Protein AF-A0A1I4LZ63-F1 (afdb_monomer_lite)

Radius of gyration: 40.24 Å; chains: 1; bounding box: 116×64×56 Å

Structure (mmCIF, N/CA/C/O backbone):
data_AF-A0A1I4LZ63-F1
#
_entry.id   AF-A0A1I4LZ63-F1
#
loop_
_atom_site.group_PDB
_atom_site.id
_atom_site.type_symbol
_atom_site.label_atom_id
_atom_site.label_alt_id
_atom_site.label_comp_id
_atom_site.label_asym_id
_atom_site.label_entity_id
_atom_site.label_seq_id
_atom_site.pdbx_PDB_in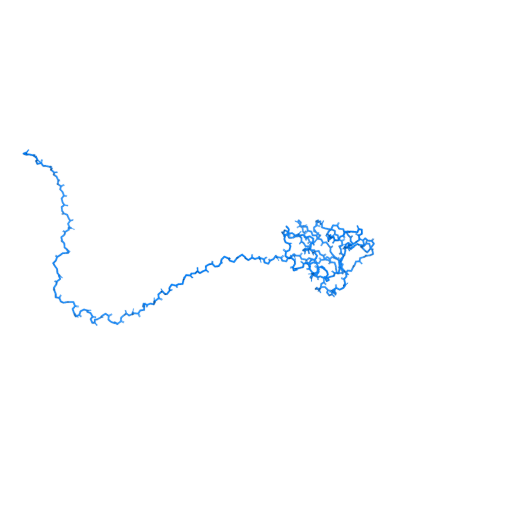s_code
_atom_site.Cartn_x
_atom_site.Cartn_y
_atom_site.Cartn_z
_atom_site.occupancy
_atom_site.B_iso_or_equiv
_atom_site.auth_seq_id
_atom_site.auth_comp_id
_atom_site.auth_asym_id
_atom_site.auth_atom_id
_atom_site.pdbx_PDB_model_num
ATOM 1 N N . MET A 1 1 ? 99.905 -18.327 -42.381 1.00 36.84 1 MET A N 1
ATOM 2 C CA . MET A 1 1 ? 101.219 -17.966 -41.812 1.00 36.84 1 MET A CA 1
ATOM 3 C C . MET A 1 1 ? 100.986 -16.794 -40.880 1.00 36.84 1 MET A C 1
ATOM 5 O O . MET A 1 1 ? 100.473 -15.796 -41.363 1.00 36.84 1 MET A O 1
ATOM 9 N N . PHE A 1 2 ? 101.326 -16.964 -39.594 1.00 33.78 2 PHE A N 1
ATOM 10 C CA . PHE A 1 2 ? 101.125 -16.010 -38.490 1.00 33.78 2 PHE A CA 1
ATOM 11 C C . PHE A 1 2 ? 99.639 -15.715 -38.159 1.00 33.78 2 PHE A C 1
ATOM 13 O O . PHE A 1 2 ? 98.795 -15.738 -39.038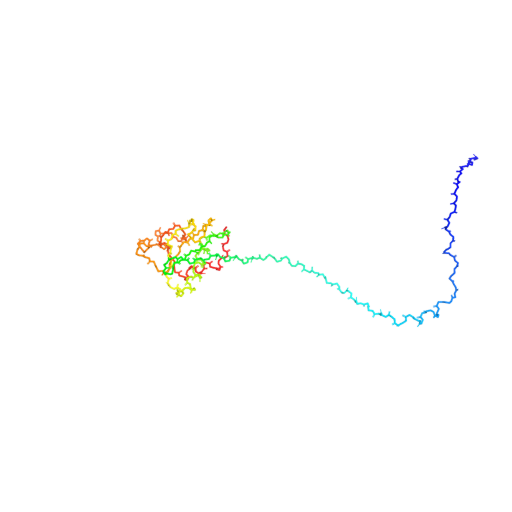 1.00 33.78 2 PHE A O 1
ATOM 20 N N . TRP A 1 3 ? 99.212 -15.516 -36.912 1.00 29.67 3 TRP A N 1
ATOM 21 C CA . TRP A 1 3 ? 99.846 -14.727 -35.861 1.00 29.67 3 TRP A CA 1
ATOM 22 C C . TRP A 1 3 ? 99.337 -15.183 -34.475 1.00 29.67 3 TRP A C 1
ATOM 24 O O . TRP A 1 3 ? 98.179 -15.565 -34.317 1.00 29.67 3 TRP A O 1
ATOM 34 N N . LEU A 1 4 ? 100.241 -15.176 -33.497 1.00 42.19 4 LEU A N 1
ATOM 35 C CA . LEU A 1 4 ? 100.017 -15.469 -32.081 1.00 42.19 4 LEU A CA 1
ATOM 36 C C . LEU A 1 4 ? 99.255 -14.341 -31.374 1.00 42.19 4 LEU A C 1
ATOM 38 O O . LEU A 1 4 ? 99.437 -13.177 -31.710 1.00 42.19 4 LEU A O 1
ATOM 42 N N . GLY A 1 5 ? 98.585 -14.695 -30.275 1.00 38.06 5 GLY A N 1
ATOM 43 C CA . GLY A 1 5 ? 98.452 -13.823 -29.106 1.00 38.06 5 GLY A CA 1
ATOM 44 C C . GLY A 1 5 ? 97.013 -13.507 -28.687 1.00 38.06 5 GLY A C 1
ATOM 45 O O . GLY A 1 5 ? 96.119 -13.485 -29.517 1.00 38.06 5 GLY A O 1
ATOM 46 N N . VAL A 1 6 ? 96.689 -13.240 -27.423 1.00 40.94 6 VAL A N 1
ATOM 47 C CA . VAL A 1 6 ? 97.421 -13.249 -26.145 1.00 40.94 6 VAL A CA 1
ATOM 48 C C . VAL A 1 6 ? 96.341 -13.318 -25.037 1.00 40.94 6 VAL A C 1
ATOM 50 O O . VAL A 1 6 ? 95.184 -12.994 -25.291 1.00 40.94 6 VAL A O 1
ATOM 53 N N . PHE A 1 7 ? 96.774 -13.630 -23.811 1.00 36.41 7 PHE A N 1
ATOM 54 C CA . PHE A 1 7 ? 96.137 -13.371 -22.506 1.00 36.41 7 PHE A CA 1
ATOM 55 C C . PHE A 1 7 ? 95.056 -14.379 -22.090 1.00 36.41 7 PHE A C 1
ATOM 57 O O . PHE A 1 7 ? 94.090 -14.607 -22.794 1.00 36.41 7 PHE A O 1
ATOM 64 N N . GLY A 1 8 ? 95.142 -15.053 -20.945 1.00 31.16 8 GLY A N 1
ATOM 65 C CA . GLY A 1 8 ? 95.836 -14.711 -19.708 1.00 31.16 8 GLY A CA 1
ATOM 66 C C . GLY A 1 8 ? 94.791 -14.651 -18.596 1.00 31.16 8 GLY A C 1
ATOM 67 O O . GLY A 1 8 ? 93.864 -13.861 -18.699 1.00 31.16 8 GLY A O 1
ATOM 68 N N . TRP A 1 9 ? 95.009 -15.455 -17.551 1.00 33.66 9 TRP A N 1
ATOM 69 C CA . TRP A 1 9 ? 94.278 -15.550 -16.275 1.00 33.66 9 TRP A CA 1
ATOM 70 C C . TRP A 1 9 ? 93.266 -16.698 -16.087 1.00 33.66 9 TRP A C 1
ATOM 72 O O . TRP A 1 9 ? 92.073 -16.611 -16.349 1.00 33.66 9 TRP A O 1
ATOM 82 N N . THR A 1 10 ? 93.841 -17.753 -15.493 1.00 37.34 10 THR A N 1
ATOM 83 C CA . THR A 1 10 ? 93.341 -18.565 -14.368 1.00 37.34 10 THR A CA 1
ATOM 84 C C . THR A 1 10 ? 92.117 -19.449 -14.580 1.00 37.34 10 THR A C 1
ATOM 86 O O . THR A 1 10 ? 90.986 -19.126 -14.230 1.00 37.34 10 THR A O 1
ATOM 89 N N . ALA A 1 11 ? 92.451 -20.662 -15.019 1.00 35.25 11 ALA A N 1
ATOM 90 C CA . ALA A 1 11 ? 91.770 -21.910 -14.731 1.00 35.25 11 ALA A CA 1
ATOM 91 C C . ALA A 1 11 ? 91.400 -22.040 -13.244 1.00 35.25 11 ALA A C 1
ATOM 93 O O . ALA A 1 11 ? 92.260 -22.197 -12.377 1.00 35.25 11 ALA A O 1
ATOM 94 N N . ALA A 1 12 ? 90.101 -22.058 -12.974 1.00 37.38 12 ALA A N 1
ATOM 95 C CA . ALA A 1 12 ? 89.548 -22.617 -11.759 1.00 37.38 12 ALA A CA 1
ATOM 96 C C . ALA A 1 12 ? 88.381 -23.536 -12.134 1.00 37.38 12 ALA A C 1
ATOM 98 O O . ALA A 1 12 ? 87.294 -23.092 -12.489 1.00 37.38 12 ALA A O 1
ATOM 99 N N . ARG A 1 13 ? 88.635 -24.836 -11.956 1.00 42.47 13 ARG A N 1
ATOM 100 C CA . ARG A 1 13 ? 87.651 -25.788 -11.428 1.00 42.47 13 ARG A CA 1
ATOM 101 C C . ARG A 1 13 ? 86.549 -26.270 -12.384 1.00 42.47 13 ARG A C 1
ATOM 103 O O . ARG A 1 13 ? 85.371 -26.225 -12.057 1.00 42.47 13 ARG A O 1
ATOM 110 N N . LEU A 1 14 ? 86.958 -26.883 -13.493 1.00 39.00 14 LEU A N 1
ATOM 111 C CA . LEU A 1 14 ? 86.155 -27.886 -14.211 1.00 39.00 14 LEU A CA 1
ATOM 112 C C . LEU A 1 14 ? 86.946 -29.195 -14.332 1.00 39.00 14 LEU A C 1
ATOM 114 O O . LEU A 1 14 ? 87.328 -29.624 -15.412 1.00 39.00 14 LEU A O 1
ATOM 118 N N . GLY A 1 15 ? 87.238 -29.808 -13.188 1.00 43.44 15 GLY A N 1
ATOM 119 C CA . GLY A 1 15 ? 87.913 -31.098 -13.116 1.00 43.44 15 GLY A CA 1
ATOM 120 C C . GLY A 1 15 ? 87.562 -31.785 -11.811 1.00 43.44 15 GLY A C 1
ATOM 121 O O . GLY A 1 15 ? 88.300 -31.624 -10.848 1.00 43.44 15 GLY A O 1
ATOM 122 N N . ALA A 1 16 ? 86.398 -32.444 -11.769 1.00 44.88 16 ALA A N 1
ATOM 123 C CA . ALA A 1 16 ? 86.045 -33.466 -10.774 1.00 44.88 16 ALA A CA 1
ATOM 124 C C . ALA A 1 16 ? 84.621 -34.024 -10.998 1.00 44.88 16 ALA A C 1
ATOM 126 O O . ALA A 1 16 ? 83.832 -33.964 -10.072 1.00 44.88 16 ALA A O 1
ATOM 127 N N . TYR A 1 17 ? 84.249 -34.534 -12.183 1.00 42.91 17 TYR A N 1
ATOM 128 C CA . TYR A 1 17 ? 83.005 -35.335 -12.325 1.00 42.91 17 TYR A CA 1
ATOM 129 C C . TYR A 1 17 ? 83.069 -36.373 -13.463 1.00 42.91 17 TYR A C 1
ATOM 131 O O . TYR A 1 17 ? 82.085 -36.639 -14.145 1.00 42.91 17 TYR A O 1
ATOM 139 N N . ALA A 1 18 ? 84.229 -36.984 -13.679 1.00 38.09 18 ALA A N 1
ATOM 140 C CA . ALA A 1 18 ? 84.350 -38.227 -14.436 1.00 38.09 18 ALA A CA 1
ATOM 141 C C . ALA A 1 18 ? 85.436 -39.056 -13.746 1.00 38.09 18 ALA A C 1
ATOM 143 O O . ALA A 1 18 ? 86.411 -38.458 -13.304 1.00 38.09 18 ALA A O 1
ATOM 144 N N . GLU A 1 19 ? 85.251 -40.378 -13.658 1.00 41.31 19 GLU A N 1
ATOM 145 C CA . GLU A 1 19 ? 86.059 -41.367 -12.905 1.00 41.31 19 GLU A CA 1
ATOM 146 C C . GLU A 1 19 ? 85.557 -41.675 -11.474 1.00 41.31 19 GLU A C 1
ATOM 148 O O . GLU A 1 19 ? 86.198 -41.295 -10.503 1.00 41.31 19 GLU A O 1
ATOM 153 N N . ALA A 1 20 ? 84.419 -42.378 -11.328 1.00 40.06 20 ALA A N 1
ATOM 154 C CA . ALA A 1 20 ? 84.159 -43.309 -10.202 1.00 40.06 20 ALA A CA 1
ATOM 155 C C . ALA A 1 20 ? 82.809 -44.058 -10.348 1.00 40.06 20 ALA A C 1
ATOM 157 O O . ALA A 1 20 ? 82.003 -44.109 -9.425 1.00 40.06 20 ALA A O 1
ATOM 158 N N . PHE A 1 21 ? 82.525 -44.646 -11.515 1.00 50.91 21 PHE A N 1
ATOM 159 C CA . PHE A 1 21 ? 81.444 -45.633 -11.664 1.00 50.91 21 PHE A CA 1
ATOM 160 C C . PHE A 1 21 ? 82.058 -47.033 -11.698 1.00 50.91 21 PHE A C 1
ATOM 162 O O . PHE A 1 21 ? 82.321 -47.564 -12.775 1.00 50.91 21 PHE A O 1
ATOM 169 N N . LYS A 1 22 ? 82.335 -47.613 -10.523 1.00 46.38 22 LYS A N 1
ATOM 170 C CA . LYS A 1 22 ? 82.602 -49.052 -10.348 1.00 46.38 22 LYS A CA 1
ATOM 171 C C . LYS A 1 22 ? 82.644 -49.415 -8.860 1.00 46.38 22 LYS A C 1
ATOM 173 O O . LYS A 1 22 ? 83.511 -48.931 -8.146 1.00 46.38 22 LYS A O 1
ATOM 178 N N . GLY A 1 23 ? 81.752 -50.322 -8.462 1.00 50.94 23 GLY A N 1
ATOM 179 C CA . GLY A 1 23 ? 81.782 -51.026 -7.175 1.00 50.94 23 GLY A CA 1
ATOM 180 C C . GLY A 1 23 ? 80.984 -50.344 -6.063 1.00 50.94 23 GLY A C 1
ATOM 181 O O . GLY A 1 23 ? 81.030 -49.134 -5.924 1.00 50.94 23 GLY A O 1
ATOM 182 N N . ASP A 1 24 ? 80.264 -51.138 -5.274 1.00 56.91 24 ASP A N 1
ATOM 183 C CA . ASP A 1 24 ? 79.735 -50.793 -3.941 1.00 56.91 24 ASP A CA 1
ATOM 184 C C . ASP A 1 24 ? 78.432 -49.976 -3.818 1.00 56.91 24 ASP A C 1
ATOM 186 O O . ASP A 1 24 ? 78.210 -49.284 -2.828 1.00 56.91 24 ASP A O 1
ATOM 190 N N . TRP A 1 25 ? 77.486 -50.128 -4.755 1.00 51.16 25 TRP A N 1
ATOM 191 C CA . TRP A 1 25 ? 76.106 -49.614 -4.582 1.00 51.16 25 TRP A CA 1
ATOM 192 C C . TRP A 1 25 ? 75.090 -50.641 -4.050 1.00 51.16 25 TRP A C 1
ATOM 194 O O . TRP A 1 25 ? 73.991 -50.265 -3.645 1.00 51.16 25 TRP A O 1
ATOM 204 N N . PHE A 1 26 ? 75.433 -51.933 -4.025 1.00 45.28 26 PHE A N 1
ATOM 205 C CA . PHE A 1 26 ? 74.480 -53.002 -3.689 1.00 45.28 26 PHE A CA 1
ATOM 206 C C . PHE A 1 26 ? 74.171 -53.096 -2.177 1.00 45.28 26 PHE A C 1
ATOM 208 O O . PHE A 1 26 ? 73.065 -53.466 -1.800 1.00 45.28 26 PHE A O 1
ATOM 215 N N . GLU A 1 27 ? 75.087 -52.660 -1.305 1.00 48.88 27 GLU A N 1
ATOM 216 C CA . GLU A 1 27 ? 74.930 -52.708 0.165 1.00 48.88 27 GLU A CA 1
ATOM 217 C C . GLU A 1 27 ? 74.272 -51.448 0.772 1.00 48.88 27 GLU A C 1
ATOM 219 O O . GLU A 1 27 ? 73.810 -51.459 1.914 1.00 48.88 27 GLU A O 1
ATOM 224 N N . MET A 1 28 ? 74.167 -50.344 0.019 1.00 47.78 28 MET A N 1
ATOM 225 C CA . MET A 1 28 ? 73.512 -49.115 0.505 1.00 47.78 28 MET A CA 1
ATOM 226 C C . MET A 1 28 ? 71.990 -49.114 0.308 1.00 47.78 28 MET A C 1
ATOM 228 O O . MET A 1 28 ? 71.281 -48.369 0.987 1.00 47.78 28 MET A O 1
ATOM 232 N N . ALA A 1 29 ? 71.467 -49.977 -0.568 1.00 49.91 29 ALA A N 1
ATOM 233 C CA . ALA A 1 29 ? 70.039 -50.040 -0.876 1.00 49.91 29 ALA A CA 1
ATOM 234 C C . ALA A 1 29 ? 69.195 -50.739 0.211 1.00 49.91 29 ALA A C 1
ATOM 236 O O . ALA A 1 29 ? 67.979 -50.560 0.244 1.00 49.91 29 ALA A O 1
ATOM 237 N N . LEU A 1 30 ? 69.809 -51.481 1.142 1.00 48.19 30 LEU A N 1
ATOM 238 C CA . LEU A 1 30 ? 69.070 -52.236 2.165 1.00 48.19 30 LEU A CA 1
ATOM 239 C C . LEU A 1 30 ? 68.750 -51.421 3.436 1.00 48.19 30 LEU A C 1
ATOM 241 O O . LEU A 1 30 ? 67.897 -51.818 4.225 1.00 48.19 30 LEU A O 1
ATOM 245 N N . LYS A 1 31 ? 69.375 -50.251 3.642 1.00 43.25 31 LYS A N 1
ATOM 246 C CA . LYS A 1 31 ? 69.185 -49.436 4.863 1.00 43.25 31 LYS A CA 1
ATOM 247 C C . LYS A 1 31 ? 68.163 -48.297 4.744 1.00 43.25 31 LYS A C 1
ATOM 249 O O . LYS A 1 31 ? 67.903 -47.630 5.739 1.00 43.25 31 LYS A O 1
ATOM 254 N N . GLN A 1 32 ? 67.553 -48.082 3.577 1.00 46.47 32 GLN A N 1
ATOM 255 C CA . GLN A 1 32 ? 66.617 -46.962 3.355 1.00 46.47 32 GLN A CA 1
ATOM 256 C C . GLN A 1 32 ? 65.124 -47.363 3.368 1.00 46.47 32 GLN A C 1
ATOM 258 O O . GLN A 1 32 ? 64.267 -46.530 3.098 1.00 46.47 32 GLN A O 1
ATOM 263 N N . ILE A 1 33 ? 64.774 -48.606 3.736 1.00 45.00 33 ILE A N 1
ATOM 264 C CA . ILE A 1 33 ? 63.373 -49.091 3.734 1.00 45.00 33 ILE A CA 1
ATOM 265 C C . ILE A 1 33 ? 62.546 -48.644 4.972 1.00 45.00 33 ILE A C 1
ATOM 267 O O . ILE A 1 33 ? 61.339 -48.853 5.001 1.00 45.00 33 ILE A O 1
ATOM 271 N N . ILE A 1 34 ? 63.108 -47.960 5.981 1.00 49.88 34 ILE A N 1
ATOM 272 C CA . ILE A 1 34 ? 62.362 -47.667 7.235 1.00 49.88 34 ILE A CA 1
ATOM 273 C C . ILE A 1 34 ? 61.673 -46.283 7.294 1.00 49.88 34 ILE A C 1
ATOM 275 O O . ILE A 1 34 ? 60.853 -46.061 8.179 1.00 49.88 34 ILE A O 1
ATOM 279 N N . ALA A 1 35 ? 61.862 -45.361 6.347 1.00 42.78 35 ALA A N 1
ATOM 280 C CA . ALA A 1 35 ? 61.262 -44.022 6.462 1.00 42.78 35 ALA A CA 1
ATOM 281 C C . ALA A 1 35 ? 60.339 -43.648 5.289 1.00 42.78 35 ALA A C 1
ATOM 283 O O . ALA A 1 35 ? 60.746 -42.995 4.337 1.00 42.78 35 ALA A O 1
ATOM 284 N N . GLY A 1 36 ? 59.059 -44.007 5.427 1.00 42.09 36 GLY A N 1
ATOM 285 C CA . GLY A 1 36 ? 57.948 -43.138 5.018 1.00 42.09 36 GLY A CA 1
ATOM 286 C C . GLY A 1 36 ? 57.618 -43.051 3.528 1.00 42.09 36 GLY A C 1
ATOM 287 O O . GLY A 1 36 ? 57.723 -41.987 2.927 1.00 42.09 36 GLY A O 1
ATOM 288 N N . ALA A 1 37 ? 57.089 -44.131 2.955 1.00 46.97 37 ALA A N 1
ATOM 289 C CA . ALA A 1 37 ? 56.311 -44.050 1.724 1.00 46.97 37 ALA A CA 1
ATOM 290 C C . ALA A 1 37 ? 54.885 -43.536 2.023 1.00 46.97 37 ALA A C 1
ATOM 292 O O . ALA A 1 37 ? 54.027 -44.296 2.463 1.00 46.97 37 ALA A O 1
ATOM 293 N N . VAL A 1 38 ? 54.620 -42.255 1.746 1.00 48.69 38 VAL A N 1
ATOM 294 C CA . VAL A 1 38 ? 53.264 -41.743 1.469 1.00 48.69 38 VAL A CA 1
ATOM 295 C C . VAL A 1 38 ? 53.333 -40.933 0.174 1.00 48.69 38 VAL A C 1
ATOM 297 O O . VAL A 1 38 ? 53.511 -39.721 0.181 1.00 48.69 38 VAL A O 1
ATOM 300 N N . PHE A 1 39 ? 53.232 -41.625 -0.961 1.00 42.25 39 PHE A N 1
ATOM 301 C CA . PHE A 1 39 ? 52.984 -41.017 -2.268 1.00 42.25 39 PHE A CA 1
ATOM 302 C C . PHE A 1 39 ? 51.490 -41.180 -2.570 1.00 42.25 39 PHE A C 1
ATOM 304 O O . PHE A 1 39 ? 51.057 -42.220 -3.064 1.00 42.25 39 PHE A O 1
ATOM 311 N N . SER A 1 40 ? 50.679 -40.181 -2.220 1.00 47.81 40 SER A N 1
ATOM 312 C CA . SER A 1 40 ? 49.256 -40.177 -2.578 1.00 47.81 40 SER A CA 1
ATOM 313 C C . SER A 1 40 ? 49.070 -39.658 -4.003 1.00 47.81 40 SER A C 1
ATOM 315 O O . SER A 1 40 ? 49.507 -38.563 -4.351 1.00 47.81 40 SER A O 1
ATOM 317 N N . VAL A 1 41 ? 48.403 -40.473 -4.816 1.00 50.69 41 VAL A N 1
ATOM 318 C CA . VAL A 1 41 ? 47.967 -40.223 -6.194 1.00 50.69 41 VAL A CA 1
ATOM 319 C C . VAL A 1 41 ? 47.159 -38.921 -6.283 1.00 50.69 41 VAL A C 1
ATOM 321 O O . VAL A 1 41 ? 46.049 -38.842 -5.760 1.00 50.69 41 VAL A O 1
ATOM 324 N N . ALA A 1 42 ? 47.674 -37.903 -6.978 1.00 49.00 42 ALA A N 1
ATOM 325 C CA . ALA A 1 42 ? 46.893 -36.721 -7.339 1.00 49.00 42 ALA A CA 1
ATOM 326 C C . ALA A 1 42 ? 46.059 -37.029 -8.594 1.00 49.00 42 ALA A C 1
ATOM 328 O O . ALA A 1 42 ? 46.486 -36.799 -9.725 1.00 49.00 42 ALA A O 1
ATOM 329 N N . ALA A 1 43 ? 44.875 -37.609 -8.390 1.00 52.94 43 ALA A N 1
ATOM 330 C CA . ALA A 1 43 ? 43.868 -37.754 -9.432 1.00 52.94 43 ALA A CA 1
ATOM 331 C C . ALA A 1 43 ? 43.361 -36.364 -9.856 1.00 52.94 43 ALA A C 1
ATOM 333 O O . ALA A 1 43 ? 42.972 -35.548 -9.019 1.00 52.94 43 ALA A O 1
ATOM 334 N N . GLY A 1 44 ? 43.386 -36.095 -11.162 1.00 50.25 44 GLY A N 1
ATOM 335 C CA . GLY A 1 44 ? 42.920 -34.844 -11.747 1.00 50.25 44 GLY A CA 1
ATOM 336 C C . GLY A 1 44 ? 41.444 -34.585 -11.449 1.00 50.25 44 GLY A C 1
ATOM 337 O O . GLY A 1 44 ? 40.570 -35.300 -11.930 1.00 50.25 44 GLY A O 1
ATOM 338 N N . ALA A 1 45 ? 41.172 -33.520 -10.700 1.00 53.38 45 ALA A N 1
ATOM 339 C CA . ALA A 1 45 ? 39.857 -32.908 -10.613 1.00 53.38 45 ALA A CA 1
ATOM 340 C C . ALA A 1 45 ? 39.881 -31.627 -11.455 1.00 53.38 45 ALA A C 1
ATOM 342 O O . ALA A 1 45 ? 40.353 -30.579 -11.016 1.00 53.38 45 ALA A O 1
ATOM 343 N N . VAL A 1 46 ? 39.387 -31.715 -12.691 1.00 54.31 46 VAL A N 1
ATOM 344 C CA . VAL A 1 46 ? 39.002 -30.526 -13.454 1.00 54.31 46 VAL A CA 1
ATOM 345 C C . VAL A 1 46 ? 37.827 -29.909 -12.701 1.00 54.31 46 VAL A C 1
ATOM 347 O O . VAL A 1 46 ? 36.724 -30.450 -12.704 1.00 54.31 46 VAL A O 1
ATOM 350 N N . VAL A 1 47 ? 38.067 -28.802 -12.004 1.00 57.09 47 VAL A N 1
ATOM 351 C CA . VAL A 1 47 ? 36.998 -27.986 -11.428 1.00 57.09 47 VAL A CA 1
ATOM 352 C C . VAL A 1 47 ? 36.173 -27.406 -12.574 1.00 57.09 47 VAL A C 1
ATOM 354 O O . VAL A 1 47 ? 36.557 -26.420 -13.201 1.00 57.09 47 VAL A O 1
ATOM 357 N N . ALA A 1 48 ? 35.033 -28.030 -12.868 1.00 54.78 48 ALA A N 1
ATOM 358 C CA . ALA A 1 48 ? 33.982 -27.410 -13.657 1.00 54.78 48 ALA A CA 1
ATOM 359 C C . ALA A 1 48 ? 33.464 -26.197 -12.868 1.00 54.78 48 ALA A C 1
ATOM 361 O O . ALA A 1 48 ? 32.612 -26.324 -11.991 1.00 54.78 48 ALA A O 1
ATOM 362 N N . GLN A 1 49 ? 34.019 -25.015 -13.136 1.00 59.03 49 GLN A N 1
ATOM 363 C CA . GLN A 1 49 ? 33.447 -23.763 -12.657 1.00 59.03 49 GLN A CA 1
ATOM 364 C C . GLN A 1 49 ? 32.140 -23.546 -13.421 1.00 59.03 49 GLN A C 1
ATOM 366 O O . GLN A 1 49 ? 32.132 -23.086 -14.561 1.00 59.03 49 GLN A O 1
ATOM 371 N N . GLY A 1 50 ? 31.024 -23.945 -12.816 1.00 58.38 50 GLY A N 1
ATOM 372 C CA . GLY A 1 50 ? 29.709 -23.596 -13.325 1.00 58.38 50 GLY A CA 1
ATOM 373 C C . GLY A 1 50 ? 29.520 -22.085 -13.229 1.00 58.38 50 GLY A C 1
ATOM 374 O O . GLY A 1 50 ? 29.417 -21.545 -12.129 1.00 58.38 50 GLY A O 1
ATOM 375 N N . PHE A 1 51 ? 29.437 -21.398 -14.369 1.00 61.41 51 PHE A N 1
ATOM 376 C CA . PHE A 1 51 ? 28.872 -20.052 -14.431 1.00 61.41 51 PHE A CA 1
ATOM 377 C C . PHE A 1 51 ? 27.363 -20.160 -14.203 1.00 61.41 51 PHE A C 1
ATOM 379 O O . PHE A 1 51 ? 26.570 -20.240 -15.138 1.00 61.41 51 PHE A O 1
ATOM 386 N N . GLY A 1 52 ? 26.958 -20.216 -12.938 1.00 56.09 52 GLY A N 1
ATOM 387 C CA . GLY A 1 52 ? 25.562 -20.040 -12.576 1.00 56.09 52 GLY A CA 1
ATOM 388 C C . GLY A 1 52 ? 25.175 -18.582 -12.794 1.00 56.09 52 GLY A C 1
ATOM 389 O O . GLY A 1 52 ? 25.541 -17.724 -11.995 1.00 56.09 52 GLY A O 1
ATOM 390 N N . ILE A 1 53 ? 24.407 -18.291 -13.844 1.00 55.56 53 ILE A N 1
ATOM 391 C CA . ILE A 1 53 ? 23.578 -17.080 -13.890 1.00 55.56 53 ILE A CA 1
ATOM 392 C C . ILE A 1 53 ? 22.478 -17.240 -12.838 1.00 55.56 53 ILE A C 1
ATOM 394 O O . ILE A 1 53 ? 21.384 -17.729 -13.104 1.00 55.56 53 ILE A O 1
ATOM 398 N N . GLY A 1 54 ? 22.809 -16.900 -11.595 1.00 51.50 54 GLY A N 1
ATOM 399 C CA . GLY A 1 54 ? 21.834 -16.823 -10.523 1.00 51.50 54 GLY A CA 1
ATOM 400 C C . GLY A 1 54 ? 20.915 -15.637 -10.778 1.00 51.50 54 GLY A C 1
ATOM 401 O O . GLY A 1 54 ? 21.350 -14.489 -10.698 1.00 51.50 54 GLY A O 1
ATOM 402 N N . PHE A 1 55 ? 19.635 -15.895 -11.044 1.00 57.06 55 PHE A N 1
ATOM 403 C CA . PHE A 1 55 ? 18.599 -14.888 -10.840 1.00 57.06 55 PHE A CA 1
ATOM 404 C C . PHE A 1 55 ? 18.545 -14.619 -9.334 1.00 57.06 55 PHE A C 1
ATOM 406 O O . PHE A 1 55 ? 17.915 -15.360 -8.580 1.00 57.06 55 PHE A O 1
ATOM 413 N N . GLY A 1 56 ? 19.319 -13.634 -8.875 1.00 57.91 56 GLY A N 1
ATOM 414 C CA . GLY A 1 56 ? 19.414 -13.300 -7.461 1.00 57.91 56 GLY A CA 1
ATOM 415 C C . GLY A 1 56 ? 18.025 -13.040 -6.889 1.00 57.91 56 GLY A C 1
ATOM 416 O O . GLY A 1 56 ? 17.232 -12.309 -7.484 1.00 57.91 56 GLY A O 1
ATOM 417 N N . ALA A 1 57 ? 17.721 -13.645 -5.738 1.00 60.22 57 ALA A N 1
ATOM 418 C CA . ALA A 1 57 ? 16.492 -13.354 -5.018 1.00 60.22 57 ALA A CA 1
ATOM 419 C C . ALA A 1 57 ? 16.414 -11.841 -4.780 1.00 60.22 57 ALA A C 1
ATOM 421 O O . ALA A 1 57 ? 17.288 -11.252 -4.139 1.00 60.22 57 ALA A O 1
ATOM 422 N N . VAL A 1 58 ? 15.382 -11.204 -5.330 1.00 67.62 58 VAL A N 1
ATOM 423 C CA . VAL A 1 58 ? 15.180 -9.768 -5.158 1.00 67.62 58 VAL A CA 1
ATOM 424 C C . VAL A 1 58 ? 14.975 -9.509 -3.665 1.00 67.62 58 VAL A C 1
ATOM 426 O O . VAL A 1 58 ? 14.086 -10.096 -3.046 1.00 67.62 58 VAL A O 1
ATOM 429 N N . ALA A 1 59 ? 15.810 -8.649 -3.075 1.00 77.44 59 ALA A N 1
ATOM 430 C CA . ALA A 1 59 ? 15.752 -8.355 -1.645 1.00 77.44 59 ALA A CA 1
ATOM 431 C C . ALA A 1 59 ? 14.336 -7.916 -1.226 1.00 77.44 59 ALA A C 1
ATOM 433 O O . ALA A 1 59 ? 13.642 -7.219 -1.969 1.00 77.44 59 ALA A O 1
ATOM 434 N N . ARG A 1 60 ? 13.888 -8.300 -0.031 1.00 87.88 60 ARG A N 1
ATOM 435 C CA . ARG A 1 60 ? 12.600 -7.836 0.507 1.00 87.88 60 ARG A CA 1
ATOM 436 C C . ARG A 1 60 ? 12.637 -6.323 0.732 1.00 87.88 60 ARG A C 1
ATOM 438 O O . ARG A 1 60 ? 13.671 -5.787 1.130 1.00 87.88 60 ARG A O 1
ATOM 445 N N . LEU A 1 61 ? 11.520 -5.634 0.491 1.00 93.06 61 LEU A N 1
ATOM 446 C CA . LEU A 1 61 ? 11.407 -4.229 0.889 1.00 93.06 61 LEU A CA 1
ATOM 447 C C . LEU A 1 61 ? 11.202 -4.135 2.398 1.00 93.06 61 LEU A C 1
ATOM 449 O O . LEU A 1 61 ? 10.536 -4.972 3.009 1.00 93.06 61 LEU A O 1
ATOM 453 N N . GLN A 1 62 ? 11.759 -3.087 2.992 1.00 95.94 62 GLN A N 1
ATOM 454 C CA . GLN A 1 62 ? 11.518 -2.773 4.390 1.00 95.94 62 GLN A CA 1
ATOM 455 C C . GLN A 1 62 ? 10.072 -2.291 4.563 1.00 95.94 62 GLN A C 1
ATOM 457 O O . GLN A 1 62 ? 9.597 -1.456 3.793 1.00 95.94 62 GLN A O 1
ATOM 462 N N . VAL A 1 63 ? 9.385 -2.798 5.589 1.00 97.69 63 VAL A N 1
ATOM 463 C CA . VAL A 1 63 ? 8.032 -2.366 5.954 1.00 97.69 63 VAL A CA 1
ATOM 464 C C . VAL A 1 63 ? 8.034 -1.906 7.402 1.00 97.69 63 VAL A C 1
ATOM 466 O O . VAL A 1 63 ? 8.426 -2.663 8.289 1.00 97.69 63 VAL A O 1
ATOM 469 N N . ASN A 1 64 ? 7.586 -0.679 7.633 1.00 98.12 64 ASN A N 1
ATOM 470 C CA . ASN A 1 64 ? 7.569 -0.047 8.942 1.00 98.12 64 ASN A CA 1
ATOM 471 C C . ASN A 1 64 ? 6.115 0.179 9.389 1.00 98.12 64 ASN A C 1
ATOM 473 O O . ASN A 1 64 ? 5.304 0.655 8.591 1.00 98.12 64 ASN A O 1
ATOM 477 N N . PRO A 1 65 ? 5.750 -0.128 10.643 1.00 97.75 65 PRO A N 1
ATOM 478 C CA . PRO A 1 65 ? 4.431 0.213 11.160 1.00 97.75 65 PRO A CA 1
ATOM 479 C C . PRO A 1 65 ? 4.256 1.736 11.238 1.00 97.75 65 PRO A C 1
ATOM 481 O O . PRO A 1 65 ? 5.210 2.477 11.482 1.00 97.75 65 PRO A O 1
ATOM 484 N N . LEU A 1 66 ? 3.023 2.201 11.054 1.00 97.75 66 LEU A N 1
ATOM 485 C CA . LEU A 1 66 ? 2.644 3.604 11.215 1.00 97.75 66 LEU A CA 1
ATOM 486 C C . LEU A 1 66 ? 1.635 3.757 12.361 1.00 97.75 66 LEU A C 1
ATOM 488 O O . LEU A 1 66 ? 0.979 2.784 12.734 1.00 97.75 66 LEU A O 1
ATOM 492 N N . PRO A 1 67 ? 1.447 4.978 12.896 1.00 95.88 67 PRO A N 1
ATOM 493 C CA . PRO A 1 67 ? 0.355 5.250 13.822 1.00 95.88 67 PRO A CA 1
ATOM 494 C C . PRO A 1 67 ? -1.016 4.881 13.230 1.00 95.88 67 PRO A C 1
ATOM 496 O O . PRO A 1 67 ? -1.305 5.166 12.064 1.00 95.88 67 PRO A O 1
ATOM 499 N N . GLY A 1 68 ? -1.877 4.291 14.061 1.00 92.62 68 GLY A N 1
ATOM 500 C CA . GLY A 1 68 ? -3.211 3.813 13.683 1.00 92.62 68 GLY A CA 1
ATOM 501 C C . GLY A 1 68 ? -3.259 2.310 13.383 1.00 92.62 68 GLY A C 1
ATOM 502 O O . GLY A 1 68 ? -2.302 1.709 12.899 1.00 92.62 68 GLY A O 1
ATOM 503 N N . LYS A 1 69 ? -4.391 1.672 13.702 1.00 93.12 69 LYS A N 1
ATOM 504 C CA . LYS A 1 69 ? -4.540 0.213 13.612 1.00 93.12 69 LYS A CA 1
ATOM 505 C C . LYS A 1 69 ? -4.435 -0.255 12.159 1.00 93.12 69 LYS A C 1
ATOM 507 O O . LYS A 1 69 ? -5.273 0.091 11.335 1.00 93.12 69 LYS A O 1
ATOM 512 N N . GLY A 1 70 ? -3.462 -1.112 11.860 1.00 96.06 70 GLY A N 1
ATOM 513 C CA . GLY A 1 70 ? -3.295 -1.698 10.526 1.00 96.06 70 GLY A CA 1
ATOM 514 C C . GLY A 1 70 ? -2.724 -0.741 9.476 1.00 96.06 70 GLY A C 1
ATOM 515 O O . GLY A 1 70 ? -2.804 -1.050 8.289 1.00 96.06 70 GLY A O 1
ATOM 516 N N . ASN A 1 71 ? -2.158 0.392 9.903 1.00 98.25 71 ASN A N 1
ATOM 517 C CA . ASN A 1 71 ? -1.420 1.306 9.040 1.00 98.25 71 ASN A CA 1
ATOM 518 C C . ASN A 1 71 ? 0.057 0.914 9.006 1.00 98.25 71 ASN A C 1
ATOM 520 O O . ASN A 1 71 ? 0.665 0.622 10.037 1.00 98.25 71 ASN A O 1
ATOM 524 N N . PHE A 1 72 ? 0.656 0.951 7.824 1.00 98.69 72 PHE A N 1
ATOM 525 C CA . PHE A 1 72 ? 2.073 0.659 7.650 1.00 98.69 72 PHE A CA 1
ATOM 526 C C . PHE A 1 72 ? 2.613 1.315 6.384 1.00 98.69 72 PHE A C 1
ATOM 528 O O . PHE A 1 72 ? 1.864 1.719 5.502 1.00 98.69 72 PHE A O 1
ATOM 535 N N . GLU A 1 73 ? 3.928 1.436 6.302 1.00 98.50 73 GLU A N 1
ATOM 536 C CA . GLU A 1 73 ? 4.641 2.035 5.185 1.00 98.50 73 GLU A CA 1
ATOM 537 C C . GLU A 1 73 ? 5.613 1.025 4.593 1.00 98.50 73 GLU A C 1
ATOM 539 O O . GLU A 1 73 ? 6.409 0.432 5.318 1.00 98.50 73 GLU A O 1
ATOM 544 N N . VAL A 1 74 ? 5.583 0.859 3.274 1.00 98.19 74 VAL A N 1
ATOM 545 C CA . VAL A 1 74 ? 6.603 0.099 2.548 1.00 98.19 74 VAL A CA 1
ATOM 546 C C . VAL A 1 74 ? 7.624 1.078 1.987 1.00 98.19 74 VAL A C 1
ATOM 548 O O . VAL A 1 74 ? 7.262 2.009 1.266 1.00 98.19 74 VAL A O 1
ATOM 551 N N . ILE A 1 75 ? 8.895 0.866 2.314 1.00 97.88 75 ILE A N 1
ATOM 552 C CA . ILE A 1 75 ? 10.005 1.732 1.920 1.00 97.88 75 ILE A CA 1
ATOM 553 C C . ILE A 1 75 ? 10.542 1.307 0.558 1.00 97.88 75 ILE A C 1
ATOM 555 O O . ILE A 1 75 ? 10.765 0.126 0.293 1.00 97.88 75 ILE A O 1
ATOM 559 N N . GLU A 1 76 ? 10.781 2.293 -0.298 1.00 95.50 76 GLU A N 1
ATOM 560 C CA . GLU A 1 76 ? 11.367 2.102 -1.616 1.00 95.50 76 GLU A CA 1
ATOM 561 C C . GLU A 1 76 ? 12.773 1.488 -1.519 1.00 95.50 76 GLU A C 1
ATOM 563 O O . GLU A 1 76 ? 13.637 1.954 -0.763 1.00 95.50 76 GLU A O 1
ATOM 568 N N . GLY A 1 77 ? 13.002 0.438 -2.308 1.00 90.06 77 GLY A N 1
ATOM 569 C CA . GLY A 1 77 ? 14.313 -0.162 -2.539 1.00 90.06 77 GLY A CA 1
ATOM 570 C C . GLY A 1 77 ? 14.786 0.021 -3.988 1.00 90.06 77 GLY A C 1
ATOM 571 O O . GLY A 1 77 ? 14.048 0.557 -4.819 1.00 90.06 77 GLY A O 1
ATOM 572 N N . PRO A 1 78 ? 15.989 -0.467 -4.329 1.00 82.56 78 PRO A N 1
ATOM 573 C CA . PRO A 1 78 ? 16.494 -0.435 -5.702 1.00 82.56 78 PRO A CA 1
ATOM 574 C C . PRO A 1 78 ? 15.526 -1.115 -6.681 1.00 82.56 78 PRO A C 1
ATOM 576 O O . PRO A 1 78 ? 15.003 -2.184 -6.355 1.00 82.56 78 PRO A O 1
ATOM 579 N N . SER A 1 79 ? 15.281 -0.498 -7.843 1.00 76.38 79 SER A N 1
ATOM 580 C CA . SER A 1 79 ? 14.396 -1.009 -8.910 1.00 76.38 79 SER A CA 1
ATOM 581 C C . SER A 1 79 ? 12.985 -1.392 -8.428 1.00 76.38 79 SER A C 1
ATOM 583 O O . SER A 1 79 ? 12.462 -2.466 -8.732 1.00 76.38 79 SER A O 1
ATOM 585 N N . THR A 1 80 ? 12.355 -0.548 -7.599 1.00 84.75 80 THR A N 1
ATOM 586 C CA . THR A 1 80 ? 11.011 -0.833 -7.066 1.00 84.75 80 THR A CA 1
ATOM 587 C C . THR A 1 80 ? 9.904 -0.308 -7.977 1.00 84.75 80 THR A C 1
ATOM 589 O O . THR A 1 80 ? 9.574 0.874 -7.965 1.00 84.75 80 THR A O 1
ATOM 592 N N . GLY A 1 81 ? 9.263 -1.214 -8.716 1.00 89.69 81 GLY A N 1
ATOM 593 C CA . GLY A 1 81 ? 8.012 -0.923 -9.417 1.00 89.69 81 GLY A CA 1
ATOM 594 C C . GLY A 1 81 ? 6.769 -0.987 -8.505 1.00 89.69 81 GLY A C 1
ATOM 595 O O . GLY A 1 81 ? 6.819 -1.580 -7.421 1.00 89.69 81 GLY A O 1
ATOM 596 N N . PRO A 1 82 ? 5.610 -0.457 -8.954 1.00 93.62 82 PRO A N 1
ATOM 597 C CA . PRO A 1 82 ? 4.346 -0.499 -8.208 1.00 93.62 82 PRO A CA 1
ATOM 598 C C . PRO A 1 82 ? 3.968 -1.898 -7.704 1.00 93.62 82 PRO A C 1
ATOM 600 O O . PRO A 1 82 ? 3.558 -2.059 -6.558 1.00 93.62 82 PRO A O 1
ATOM 603 N N . GLN A 1 83 ? 4.150 -2.923 -8.537 1.00 93.06 83 GLN A N 1
ATOM 604 C CA . GLN A 1 83 ? 3.841 -4.317 -8.205 1.0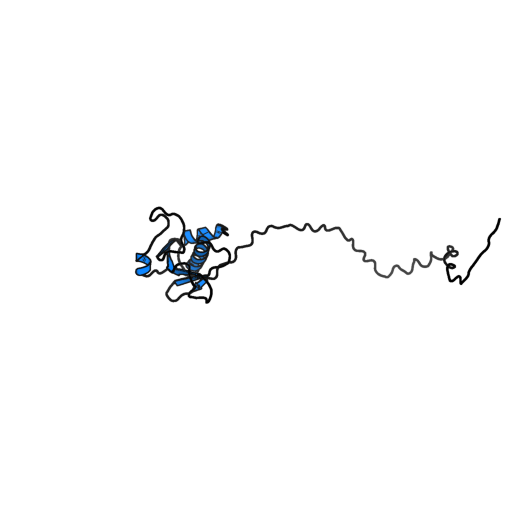0 93.06 83 GLN A CA 1
ATOM 605 C C . GLN A 1 83 ? 4.626 -4.824 -6.989 1.00 93.06 83 GLN A C 1
ATOM 607 O O . GLN A 1 83 ? 4.082 -5.558 -6.166 1.00 93.06 83 GLN A O 1
ATOM 612 N N . ARG A 1 84 ? 5.882 -4.396 -6.827 1.00 92.88 84 ARG A N 1
ATOM 613 C CA . ARG A 1 84 ? 6.733 -4.822 -5.711 1.00 92.88 84 ARG A CA 1
ATOM 614 C C . ARG A 1 84 ? 6.317 -4.172 -4.390 1.00 92.88 84 ARG A C 1
ATOM 616 O O . ARG A 1 84 ? 6.315 -4.856 -3.369 1.00 92.88 84 ARG A O 1
ATOM 623 N N . PHE A 1 85 ? 5.868 -2.913 -4.415 1.00 96.06 85 PHE A N 1
ATOM 624 C CA . PHE A 1 85 ? 5.207 -2.300 -3.255 1.00 96.06 85 PHE A CA 1
ATOM 625 C C . PHE A 1 85 ? 3.964 -3.093 -2.843 1.00 96.06 85 PHE A C 1
ATOM 627 O O . PHE A 1 85 ? 3.823 -3.433 -1.671 1.00 96.06 85 PHE A O 1
ATOM 634 N N . TRP A 1 86 ? 3.096 -3.436 -3.801 1.00 96.69 86 TRP A N 1
ATOM 635 C CA . TRP A 1 86 ? 1.888 -4.221 -3.532 1.00 96.69 86 TRP A CA 1
ATOM 636 C C . TRP A 1 86 ? 2.200 -5.621 -2.998 1.00 96.69 86 TRP A C 1
ATOM 638 O O . TRP A 1 86 ? 1.559 -6.051 -2.042 1.00 96.69 86 TRP A O 1
ATOM 648 N N . CYS A 1 87 ? 3.209 -6.306 -3.542 1.00 95.38 87 CYS A N 1
ATOM 649 C CA . CYS A 1 87 ? 3.652 -7.597 -3.020 1.00 95.38 87 CYS A CA 1
ATOM 650 C C . CYS A 1 87 ? 4.058 -7.509 -1.542 1.00 95.38 87 CYS A C 1
ATOM 652 O O . CYS A 1 87 ? 3.561 -8.271 -0.706 1.00 95.38 87 CYS A O 1
ATOM 654 N N . GLU A 1 88 ? 4.962 -6.587 -1.205 1.00 96.25 88 GLU A N 1
ATOM 655 C CA . GLU A 1 88 ? 5.473 -6.484 0.164 1.00 96.25 88 GLU A CA 1
ATOM 656 C C . GLU A 1 88 ? 4.403 -6.003 1.137 1.00 96.25 88 GLU A C 1
ATOM 658 O O . GLU A 1 88 ? 4.286 -6.534 2.245 1.00 96.25 88 GLU A O 1
ATOM 663 N N . ALA A 1 89 ? 3.537 -5.095 0.688 1.00 97.94 89 ALA A N 1
ATOM 664 C CA . ALA A 1 89 ? 2.384 -4.665 1.456 1.00 97.94 89 ALA A CA 1
ATOM 665 C C . ALA A 1 89 ? 1.399 -5.818 1.714 1.00 97.94 89 ALA A C 1
ATOM 667 O O . ALA A 1 89 ? 0.958 -6.008 2.845 1.00 97.94 89 ALA A O 1
ATOM 668 N N . GLY A 1 90 ? 1.113 -6.644 0.703 1.00 97.56 90 GLY A N 1
ATOM 669 C CA . GLY A 1 90 ? 0.242 -7.813 0.836 1.00 97.56 90 GLY A CA 1
ATOM 670 C C . GLY A 1 90 ? 0.805 -8.861 1.798 1.00 97.56 90 GLY A C 1
ATOM 671 O O . GLY A 1 90 ? 0.069 -9.406 2.619 1.00 97.56 90 GLY A O 1
ATOM 672 N N . ASN A 1 91 ? 2.118 -9.111 1.761 1.00 96.75 91 ASN A N 1
ATOM 673 C CA . ASN A 1 91 ? 2.769 -10.009 2.720 1.00 96.75 91 ASN A CA 1
ATOM 674 C C . ASN A 1 91 ? 2.717 -9.459 4.151 1.00 96.75 91 ASN A C 1
ATOM 676 O O . ASN A 1 91 ? 2.521 -10.227 5.092 1.00 96.75 91 ASN A O 1
ATOM 680 N N . TYR A 1 92 ? 2.881 -8.145 4.328 1.00 97.94 92 TYR A N 1
ATOM 681 C CA . TYR A 1 92 ? 2.764 -7.517 5.643 1.00 97.94 92 TYR A CA 1
ATOM 682 C C . TYR A 1 92 ? 1.320 -7.536 6.164 1.00 97.94 92 TYR A C 1
ATOM 684 O O . TYR A 1 92 ? 1.104 -7.870 7.323 1.00 97.94 92 TYR A O 1
ATOM 692 N N . ALA A 1 93 ? 0.326 -7.280 5.312 1.00 98.19 93 ALA A N 1
ATOM 693 C CA . ALA A 1 93 ? -1.087 -7.331 5.683 1.00 98.19 93 ALA A CA 1
ATOM 694 C C . ALA A 1 93 ? -1.522 -8.717 6.193 1.00 98.19 93 ALA A C 1
ATOM 696 O O . ALA A 1 93 ? -2.243 -8.804 7.183 1.00 98.19 93 ALA A O 1
ATOM 697 N N . VAL A 1 94 ? -1.026 -9.805 5.592 1.00 97.69 94 VAL A N 1
ATOM 698 C CA . VAL A 1 94 ? -1.268 -11.167 6.109 1.00 97.69 94 VAL A CA 1
ATOM 699 C C . VAL A 1 94 ? -0.665 -11.353 7.502 1.00 97.69 94 VAL A C 1
ATOM 701 O O . VAL A 1 94 ? -1.296 -11.959 8.362 1.00 97.69 94 VAL A O 1
ATOM 704 N N . ARG A 1 95 ? 0.524 -10.790 7.769 1.00 96.88 95 ARG A N 1
ATOM 705 C CA . ARG A 1 95 ? 1.119 -10.808 9.121 1.00 96.88 95 ARG A CA 1
ATOM 706 C C . ARG A 1 95 ? 0.297 -10.018 10.142 1.00 96.88 95 ARG A C 1
ATOM 708 O O . ARG A 1 95 ? 0.380 -10.310 11.328 1.00 96.88 95 ARG A O 1
ATOM 715 N N . LEU A 1 96 ? -0.504 -9.054 9.688 1.00 97.19 96 LEU A N 1
ATOM 716 C CA . LEU A 1 96 ? -1.482 -8.340 10.511 1.00 97.19 96 LEU A CA 1
ATOM 717 C C . LEU A 1 96 ? -2.816 -9.096 10.673 1.00 97.19 96 LEU A C 1
ATOM 719 O O . LEU A 1 96 ? -3.716 -8.585 11.337 1.00 97.19 96 LEU A O 1
ATOM 723 N N . GLY A 1 97 ? -2.957 -10.286 10.079 1.00 97.12 97 GLY A N 1
ATOM 724 C CA . GLY A 1 97 ? -4.157 -11.121 10.163 1.00 97.12 97 GLY A CA 1
ATOM 725 C C . GLY A 1 97 ? -5.191 -10.889 9.058 1.00 97.12 97 GLY A C 1
ATOM 726 O O . GLY A 1 97 ? -6.291 -11.423 9.163 1.00 97.12 97 GLY A O 1
ATOM 727 N N . ALA A 1 98 ? -4.873 -10.120 8.010 1.00 97.94 98 ALA A N 1
ATOM 728 C CA . ALA A 1 98 ? -5.793 -9.912 6.892 1.00 97.94 98 ALA A CA 1
ATOM 729 C C . ALA A 1 98 ? -5.937 -11.179 6.026 1.00 97.94 98 ALA A C 1
ATOM 731 O O . ALA A 1 98 ? -4.947 -11.820 5.654 1.00 97.94 98 ALA A O 1
ATOM 732 N N . GLY A 1 99 ? -7.176 -11.511 5.667 1.00 97.94 99 GLY A N 1
ATOM 733 C CA . GLY A 1 99 ? -7.527 -12.581 4.740 1.00 97.94 99 GLY A CA 1
ATOM 734 C C . GLY A 1 99 ? -7.286 -12.203 3.275 1.00 97.94 99 GLY A C 1
ATOM 735 O O . GLY A 1 99 ? -7.109 -11.042 2.917 1.00 97.94 99 GLY A O 1
ATOM 736 N N . ALA A 1 100 ? -7.300 -13.195 2.379 1.00 96.69 100 ALA A N 1
ATOM 737 C CA . ALA A 1 100 ? -7.014 -12.979 0.954 1.00 96.69 100 ALA A CA 1
ATOM 738 C C . ALA A 1 100 ? -8.046 -12.081 0.239 1.00 96.69 100 ALA A C 1
ATOM 740 O O . ALA A 1 100 ? -7.695 -11.384 -0.717 1.00 96.69 100 ALA A O 1
ATOM 741 N N . THR A 1 101 ? -9.302 -12.107 0.689 1.00 97.56 101 THR A N 1
ATOM 742 C CA . THR A 1 101 ? -10.410 -11.298 0.157 1.00 97.56 101 THR A CA 1
ATOM 743 C C . THR A 1 101 ? -10.473 -9.899 0.755 1.00 97.56 101 THR A C 1
ATOM 745 O O . THR A 1 101 ? -11.140 -9.034 0.185 1.00 97.56 101 THR A O 1
ATOM 748 N N . ASP A 1 102 ? -9.776 -9.663 1.869 1.00 98.12 102 ASP A N 1
ATOM 749 C CA . ASP A 1 102 ? -9.722 -8.347 2.493 1.00 98.12 102 ASP A CA 1
ATOM 750 C C . ASP A 1 102 ? -9.038 -7.356 1.558 1.00 98.12 102 ASP A C 1
ATOM 752 O O . ASP A 1 102 ? -8.215 -7.715 0.707 1.00 98.12 102 ASP A O 1
ATOM 756 N N . ARG A 1 103 ? -9.405 -6.083 1.700 1.00 97.50 103 ARG A N 1
ATOM 757 C CA . ARG A 1 103 ? -8.887 -5.008 0.856 1.00 97.50 103 ARG A CA 1
ATOM 758 C C . ARG A 1 103 ? -7.874 -4.175 1.616 1.00 97.50 103 ARG A C 1
ATOM 760 O O . ARG A 1 103 ? -8.063 -3.846 2.782 1.00 97.50 103 ARG A O 1
ATOM 767 N N . MET A 1 104 ? -6.831 -3.788 0.902 1.00 97.94 104 MET A N 1
ATOM 768 C CA . MET A 1 104 ? -5.800 -2.881 1.376 1.00 97.94 104 MET A CA 1
ATOM 769 C C . MET A 1 104 ? -5.765 -1.650 0.489 1.00 97.94 104 MET A C 1
ATOM 771 O O . MET A 1 104 ? -5.825 -1.755 -0.737 1.00 97.94 104 MET A O 1
ATOM 775 N N . TYR A 1 105 ? -5.645 -0.493 1.126 1.00 98.31 105 TYR A N 1
ATOM 776 C CA . TYR A 1 105 ? -5.794 0.814 0.507 1.00 98.31 105 TYR A CA 1
ATOM 777 C C . TYR A 1 105 ? -4.500 1.599 0.635 1.00 98.31 105 TYR A C 1
ATOM 779 O O . TYR A 1 105 ? -3.806 1.499 1.647 1.00 98.31 105 TYR A O 1
ATOM 787 N N . ILE A 1 106 ? -4.208 2.430 -0.360 1.00 98.31 106 ILE A N 1
ATOM 788 C CA . ILE A 1 106 ? -3.172 3.451 -0.244 1.00 98.31 106 ILE A CA 1
ATOM 789 C C . ILE A 1 106 ? -3.664 4.542 0.705 1.00 98.31 106 ILE A C 1
ATOM 791 O O . ILE A 1 106 ? -4.622 5.258 0.410 1.00 98.31 106 ILE A O 1
ATOM 795 N N . LEU A 1 107 ? -2.972 4.682 1.831 1.00 98.00 107 LEU A N 1
ATOM 796 C CA . LEU A 1 107 ? -3.179 5.740 2.815 1.00 98.00 107 LEU A CA 1
ATOM 797 C C . LEU A 1 107 ? -2.534 7.055 2.355 1.00 98.00 107 LEU A C 1
ATOM 799 O O . LEU A 1 107 ? -3.111 8.126 2.515 1.00 98.00 107 LEU A O 1
ATOM 803 N N . TYR A 1 108 ? -1.342 6.977 1.767 1.00 97.44 108 TYR A N 1
ATOM 804 C CA . TYR A 1 108 ? -0.698 8.094 1.081 1.00 97.44 108 TYR A CA 1
ATOM 805 C C . TYR A 1 108 ? 0.195 7.580 -0.049 1.00 97.44 108 TYR A C 1
ATOM 807 O O . TYR A 1 108 ? 0.775 6.496 0.071 1.00 97.44 108 TYR A O 1
ATOM 815 N N . PRO A 1 109 ? 0.288 8.334 -1.155 1.00 97.62 109 PRO A N 1
ATOM 816 C CA . PRO A 1 109 ? 0.981 7.882 -2.350 1.00 97.62 109 PRO A CA 1
ATOM 817 C C . PRO A 1 109 ? 2.494 7.818 -2.139 1.00 97.62 109 PRO A C 1
ATOM 819 O O . PRO A 1 109 ? 3.018 8.369 -1.170 1.00 97.62 109 PRO A O 1
ATOM 822 N N . LEU A 1 110 ? 3.184 7.190 -3.094 1.00 97.38 110 LEU A N 1
ATOM 823 C CA . LEU A 1 110 ? 4.641 7.188 -3.171 1.00 97.38 110 LEU A CA 1
ATOM 824 C C . LEU A 1 110 ? 5.180 8.614 -3.030 1.00 97.38 110 LEU A C 1
ATOM 826 O O . LEU A 1 110 ? 4.880 9.493 -3.839 1.00 97.38 110 LEU A O 1
ATOM 830 N N . GLY A 1 111 ? 5.976 8.823 -1.992 1.00 97.19 111 GLY A N 1
ATOM 831 C CA . GLY A 1 111 ? 6.533 10.118 -1.638 1.00 97.19 111 GLY A CA 1
ATOM 832 C C . GLY A 1 111 ? 7.550 9.973 -0.518 1.00 97.19 111 GLY A C 1
ATOM 833 O O . GLY A 1 111 ? 7.987 8.863 -0.219 1.00 97.19 111 GLY A O 1
ATOM 834 N N . LYS A 1 112 ? 7.944 11.093 0.098 1.00 97.56 112 LYS A N 1
ATOM 835 C CA . LYS A 1 112 ? 8.862 11.074 1.246 1.00 97.56 112 LYS A CA 1
ATOM 836 C C . LYS A 1 112 ? 8.299 10.170 2.344 1.00 97.56 112 LYS A C 1
ATOM 838 O O . LYS A 1 112 ? 7.152 10.346 2.756 1.00 97.56 112 LYS A O 1
ATOM 843 N N . ALA A 1 113 ? 9.119 9.233 2.806 1.00 97.25 113 ALA A N 1
ATOM 844 C CA . ALA A 1 113 ? 8.729 8.274 3.818 1.00 97.25 113 ALA A CA 1
ATOM 845 C C . ALA A 1 113 ? 8.467 8.977 5.155 1.00 97.25 113 ALA A C 1
ATOM 847 O O . ALA A 1 113 ? 9.215 9.867 5.568 1.00 97.25 113 ALA A O 1
ATOM 848 N N . ARG A 1 114 ? 7.400 8.566 5.840 1.00 96.81 114 ARG A N 1
ATOM 849 C CA . ARG A 1 114 ? 7.017 9.115 7.151 1.00 96.81 114 ARG A CA 1
ATOM 850 C C . ARG A 1 114 ? 7.734 8.413 8.297 1.00 96.81 114 ARG A C 1
ATOM 852 O O . ARG A 1 114 ? 7.970 9.024 9.333 1.00 96.81 114 ARG A O 1
ATOM 859 N N . SER A 1 115 ? 8.088 7.145 8.108 1.00 96.88 115 SER A N 1
ATOM 860 C CA . SER A 1 115 ? 8.756 6.312 9.112 1.00 96.88 115 SER A CA 1
ATOM 861 C C . SER A 1 115 ? 10.284 6.323 9.006 1.00 96.88 115 SER A C 1
ATOM 863 O O . SER A 1 115 ? 10.960 5.889 9.936 1.00 96.88 115 SER A O 1
ATOM 865 N N . GLN A 1 116 ? 10.854 6.823 7.901 1.00 95.75 116 GLN A N 1
ATOM 866 C CA . GLN A 1 116 ? 12.299 6.807 7.679 1.00 95.75 116 GLN A CA 1
ATOM 867 C C . GLN A 1 116 ? 12.789 8.083 6.989 1.00 95.75 116 GLN A C 1
ATOM 869 O O . GLN A 1 116 ? 12.367 8.426 5.886 1.00 95.75 116 GLN A O 1
ATOM 874 N N . LYS A 1 117 ? 13.729 8.782 7.633 1.00 95.31 117 LYS A N 1
ATOM 875 C CA . LYS A 1 117 ? 14.319 10.014 7.092 1.00 95.31 117 LYS A CA 1
ATOM 876 C C . LYS A 1 117 ? 15.079 9.733 5.792 1.00 95.31 117 LYS A C 1
ATOM 878 O O . LYS A 1 117 ? 15.761 8.718 5.682 1.00 95.31 117 LYS A O 1
ATOM 883 N N . ASN A 1 118 ? 14.998 10.671 4.846 1.00 95.44 118 ASN A N 1
ATOM 884 C CA . ASN A 1 118 ? 15.703 10.644 3.555 1.00 95.44 118 ASN A CA 1
ATOM 885 C C . ASN A 1 118 ? 15.402 9.414 2.681 1.00 95.44 118 ASN A C 1
ATOM 887 O O . ASN A 1 118 ? 16.217 9.027 1.847 1.00 95.44 118 ASN A O 1
ATOM 891 N N . ARG A 1 119 ? 14.236 8.795 2.868 1.00 96.88 119 ARG A N 1
ATOM 892 C CA . ARG A 1 119 ? 13.757 7.677 2.051 1.00 96.88 119 ARG A CA 1
ATOM 893 C C . ARG A 1 119 ? 12.401 8.008 1.451 1.00 96.88 119 ARG A C 1
ATOM 895 O O . ARG A 1 119 ? 11.744 8.956 1.879 1.00 96.88 119 ARG A O 1
ATOM 902 N N . TYR A 1 120 ? 12.001 7.220 0.463 1.00 97.44 120 TYR A N 1
ATOM 903 C CA . TYR A 1 120 ? 10.672 7.263 -0.131 1.00 97.44 120 TYR A CA 1
ATOM 904 C C . TYR A 1 120 ? 9.896 6.005 0.244 1.00 97.44 120 TYR A C 1
ATOM 906 O O . TYR A 1 120 ? 10.489 4.972 0.556 1.00 97.44 120 TYR A O 1
ATOM 914 N N . GLY A 1 121 ? 8.573 6.094 0.247 1.00 97.88 121 GLY A N 1
ATOM 915 C CA . GLY A 1 121 ? 7.707 4.978 0.592 1.00 97.88 121 GLY A CA 1
ATOM 916 C C . GLY A 1 121 ? 6.250 5.233 0.246 1.00 97.88 121 GLY A C 1
ATOM 917 O O . GLY A 1 121 ? 5.859 6.348 -0.107 1.00 97.88 121 GLY A O 1
ATOM 918 N N . VAL A 1 122 ? 5.458 4.170 0.337 1.00 98.44 122 VAL A N 1
ATOM 919 C CA . VAL A 1 122 ? 4.007 4.189 0.127 1.00 98.44 122 VAL A CA 1
ATOM 920 C C . VAL A 1 122 ? 3.335 3.763 1.422 1.00 98.44 122 VAL A C 1
ATOM 922 O O . VAL A 1 122 ? 3.679 2.725 1.994 1.00 98.44 122 VAL A O 1
ATOM 925 N N . GLY A 1 123 ? 2.370 4.558 1.874 1.00 98.25 123 GLY A N 1
ATOM 926 C CA . GLY A 1 123 ? 1.558 4.237 3.037 1.00 98.25 123 GLY A CA 1
ATOM 927 C C . GLY A 1 123 ? 0.374 3.370 2.649 1.00 98.25 123 GLY A C 1
ATOM 928 O O . GLY A 1 123 ? -0.363 3.708 1.723 1.00 98.25 123 GLY A O 1
ATOM 929 N N . PHE A 1 124 ? 0.145 2.305 3.403 1.00 98.62 124 PHE A N 1
ATOM 930 C CA . PHE A 1 124 ? -0.979 1.396 3.250 1.00 98.62 124 PHE A CA 1
ATOM 931 C C . PHE A 1 124 ? -1.789 1.294 4.538 1.00 98.62 124 PHE A C 1
ATOM 933 O O . PHE A 1 124 ? -1.299 1.557 5.639 1.00 98.62 124 PHE A O 1
ATOM 940 N N . THR A 1 125 ? -3.043 0.883 4.386 1.00 98.44 125 THR A N 1
ATOM 941 C CA . THR A 1 125 ? -3.912 0.526 5.502 1.00 98.44 125 THR A CA 1
ATOM 942 C C . THR A 1 125 ? -4.847 -0.622 5.144 1.00 98.44 125 THR A C 1
ATOM 944 O O . THR A 1 125 ? -5.336 -0.710 4.015 1.00 98.44 125 THR A O 1
ATOM 947 N N . ILE A 1 126 ? -5.104 -1.490 6.123 1.00 98.19 126 ILE A N 1
ATOM 948 C CA . ILE A 1 126 ? -6.180 -2.496 6.086 1.00 98.19 126 ILE A CA 1
ATOM 949 C C . ILE A 1 126 ? -7.421 -2.065 6.887 1.00 98.19 126 ILE A C 1
ATOM 951 O O . ILE A 1 126 ? -8.435 -2.749 6.851 1.00 98.19 126 ILE A O 1
ATOM 955 N N . ASN A 1 127 ? -7.365 -0.920 7.581 1.00 97.44 127 ASN A N 1
ATOM 956 C CA . ASN A 1 127 ? -8.500 -0.315 8.286 1.00 97.44 127 ASN A CA 1
ATOM 957 C C . ASN A 1 127 ? -8.677 1.136 7.802 1.00 97.44 127 ASN A C 1
ATOM 959 O O . ASN A 1 127 ? -8.281 2.074 8.500 1.00 97.44 127 ASN A O 1
ATOM 963 N N . PRO A 1 128 ? -9.205 1.342 6.582 1.00 96.94 128 PRO A N 1
ATOM 964 C CA . PRO A 1 128 ? -9.297 2.671 5.990 1.00 96.94 128 PRO A CA 1
ATOM 965 C C . PRO A 1 128 ? -10.269 3.569 6.765 1.00 96.94 128 PRO A C 1
ATOM 967 O O . PRO A 1 128 ? -11.313 3.125 7.244 1.00 96.94 128 PRO A O 1
ATOM 970 N N . THR A 1 129 ? -9.945 4.859 6.844 1.00 96.12 129 THR A N 1
ATOM 971 C CA . THR A 1 129 ? -10.876 5.874 7.348 1.00 96.12 129 THR A CA 1
ATOM 972 C C . THR A 1 129 ? -11.927 6.217 6.287 1.00 96.12 129 THR A C 1
ATOM 974 O O . THR A 1 129 ? -11.798 5.842 5.115 1.00 96.12 129 THR A O 1
ATOM 977 N N . LYS A 1 130 ? -12.972 6.964 6.669 1.00 96.44 130 LYS A N 1
ATOM 978 C CA . LYS A 1 130 ? -14.022 7.394 5.728 1.00 96.44 130 LYS A CA 1
ATOM 979 C C . LYS A 1 130 ? -13.453 8.231 4.577 1.00 96.44 130 LYS A C 1
ATOM 981 O O . LYS A 1 130 ? -13.911 8.102 3.448 1.00 96.44 130 LYS A O 1
ATOM 986 N N . GLU A 1 131 ? -12.418 9.023 4.839 1.00 94.88 131 GLU A N 1
ATOM 987 C CA . GLU A 1 131 ? -11.763 9.894 3.856 1.00 94.88 131 GLU A CA 1
ATOM 988 C C . GLU A 1 131 ? -10.979 9.093 2.806 1.00 94.88 131 GLU A C 1
ATOM 990 O O . GLU A 1 131 ? -10.939 9.477 1.636 1.00 94.88 131 GLU A O 1
ATOM 995 N N . VAL A 1 132 ? -10.376 7.966 3.208 1.00 96.25 132 VAL A N 1
ATOM 996 C CA . VAL A 1 132 ? -9.702 7.036 2.286 1.00 96.25 132 VAL A CA 1
ATOM 997 C C . VAL A 1 132 ? -10.736 6.285 1.446 1.00 96.25 132 VAL A C 1
ATOM 999 O O . VAL A 1 132 ? -10.556 6.145 0.238 1.00 96.25 132 VAL A O 1
ATOM 1002 N N . LEU A 1 133 ? -11.838 5.844 2.063 1.00 96.44 133 LEU A N 1
ATOM 1003 C CA . LEU A 1 133 ? -12.931 5.163 1.363 1.00 96.44 133 LEU A CA 1
ATOM 1004 C C . LEU A 1 133 ? -13.635 6.067 0.344 1.00 96.44 133 LEU A C 1
ATOM 1006 O O . LEU A 1 133 ? -13.997 5.597 -0.729 1.00 96.44 133 LEU A O 1
ATOM 1010 N N . ALA A 1 134 ? -13.780 7.362 0.635 1.00 95.56 134 ALA A N 1
ATOM 1011 C CA . ALA A 1 134 ? -14.358 8.331 -0.298 1.00 95.56 134 ALA A CA 1
ATOM 1012 C C . ALA A 1 134 ? -13.538 8.491 -1.593 1.00 95.56 134 ALA A C 1
ATOM 1014 O O . ALA A 1 134 ? -14.072 8.905 -2.617 1.00 95.56 134 ALA A O 1
ATOM 1015 N N . GLN A 1 135 ? -12.248 8.146 -1.556 1.00 95.12 135 GLN A N 1
ATOM 1016 C CA . GLN A 1 135 ? -11.334 8.180 -2.701 1.00 95.12 135 GLN A CA 1
ATOM 1017 C C . GLN A 1 135 ? -11.070 6.780 -3.274 1.00 95.12 135 GLN A C 1
ATOM 1019 O O . GLN A 1 135 ? -10.159 6.602 -4.084 1.00 95.12 135 GLN A O 1
ATOM 1024 N N . ALA A 1 136 ? -11.821 5.767 -2.831 1.00 93.19 136 ALA A N 1
ATOM 1025 C CA . ALA A 1 136 ? -11.565 4.389 -3.202 1.00 93.19 136 ALA A CA 1
ATOM 1026 C C . ALA A 1 136 ? -11.705 4.182 -4.713 1.00 93.19 136 ALA A C 1
ATOM 1028 O O . ALA A 1 136 ? -12.767 4.390 -5.293 1.00 93.19 136 ALA A O 1
ATOM 1029 N N . ASN A 1 137 ? -10.631 3.701 -5.332 1.00 93.00 137 ASN A N 1
ATOM 1030 C CA . ASN A 1 137 ? -10.637 3.222 -6.705 1.00 93.00 137 ASN A CA 1
ATOM 1031 C C . ASN A 1 137 ? -9.829 1.930 -6.843 1.00 93.00 137 ASN A C 1
ATOM 1033 O O . ASN A 1 137 ? -8.968 1.600 -6.028 1.00 93.00 137 ASN A O 1
ATOM 1037 N N . ARG A 1 138 ? -10.118 1.161 -7.881 1.00 89.81 138 ARG A N 1
ATOM 1038 C CA . ARG A 1 138 ? -9.526 -0.153 -8.138 1.00 89.81 138 ARG A CA 1
ATOM 1039 C C . ARG A 1 138 ? -9.166 -0.296 -9.618 1.00 89.81 138 ARG A C 1
ATOM 1041 O O . ARG A 1 138 ? -9.671 0.463 -10.447 1.00 89.81 138 ARG A O 1
ATOM 1048 N N . PRO A 1 139 ? -8.294 -1.253 -9.984 1.00 89.19 139 PRO A N 1
ATOM 1049 C CA . PRO A 1 139 ? -8.100 -1.576 -11.389 1.00 89.19 139 PRO A CA 1
ATOM 1050 C C . PRO A 1 139 ? -9.445 -1.906 -12.055 1.00 89.19 139 PRO A C 1
ATOM 1052 O O . PRO A 1 139 ? -10.286 -2.595 -11.469 1.00 89.19 139 PRO A O 1
ATOM 1055 N N . GLY A 1 140 ? -9.628 -1.400 -13.270 1.00 85.88 140 GLY A N 1
ATOM 1056 C CA . GLY A 1 140 ? -10.868 -1.439 -14.042 1.00 85.88 140 GLY A CA 1
ATOM 1057 C C . GLY A 1 140 ? -11.710 -0.165 -13.925 1.00 85.88 140 GLY A C 1
ATOM 1058 O O . GLY A 1 140 ? -12.467 0.136 -14.846 1.00 85.88 140 GLY A O 1
ATOM 1059 N N . ASP A 1 141 ? -11.546 0.633 -12.865 1.00 82.81 141 ASP A N 1
ATOM 1060 C CA . ASP A 1 141 ? -12.271 1.899 -12.739 1.00 82.81 141 ASP A CA 1
ATOM 1061 C C . ASP A 1 141 ? -11.774 2.899 -13.791 1.00 82.81 141 ASP A C 1
ATOM 1063 O O . ASP A 1 141 ? -10.568 3.104 -13.969 1.00 82.81 141 ASP A O 1
ATOM 1067 N N . GLY A 1 142 ? -12.708 3.504 -14.528 1.00 79.19 142 GLY A N 1
ATOM 1068 C CA . GLY A 1 142 ? -12.377 4.402 -15.638 1.00 79.19 142 GLY A CA 1
ATOM 1069 C C . GLY A 1 142 ? -11.600 3.722 -16.776 1.00 79.19 142 GLY A C 1
ATOM 1070 O O . GLY A 1 142 ? -10.878 4.401 -17.499 1.00 79.19 142 GLY A O 1
ATOM 1071 N N . GLY A 1 143 ? -11.695 2.391 -16.909 1.00 82.31 143 GLY A N 1
ATOM 1072 C CA . GLY A 1 143 ? -11.055 1.620 -17.983 1.00 82.31 143 GLY A CA 1
ATOM 1073 C C . GLY A 1 143 ? -9.554 1.362 -17.804 1.00 82.31 143 GLY A C 1
ATOM 1074 O O . GLY A 1 143 ? -8.911 0.861 -18.724 1.00 82.31 143 GLY A O 1
ATOM 1075 N N . ASN A 1 144 ? -8.971 1.685 -16.643 1.00 82.62 144 ASN A N 1
ATOM 1076 C CA . ASN A 1 144 ? -7.542 1.499 -16.383 1.00 82.62 144 ASN A CA 1
ATOM 1077 C C . ASN A 1 144 ? -7.267 0.236 -15.555 1.00 82.62 144 ASN A C 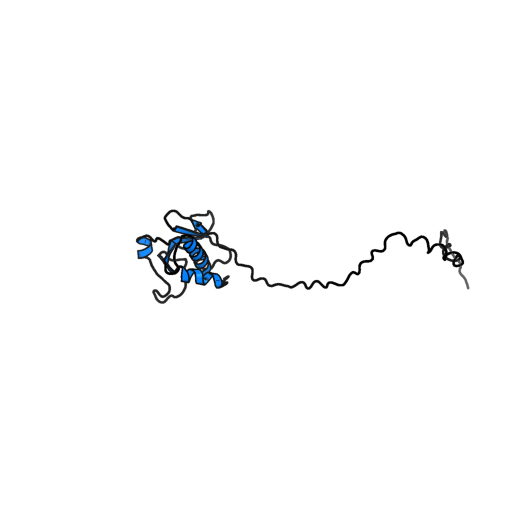1
ATOM 1079 O O . ASN A 1 144 ? -7.624 0.168 -14.381 1.00 82.62 144 ASN A O 1
ATOM 1083 N N . TYR A 1 145 ? -6.560 -0.731 -16.136 1.00 86.19 145 TYR A N 1
ATOM 1084 C CA . TYR A 1 145 ? -6.234 -2.010 -15.493 1.00 86.19 145 TYR A CA 1
ATOM 1085 C C . TYR A 1 145 ? -4.849 -2.049 -14.827 1.00 86.19 145 TYR A C 1
ATOM 1087 O O . TYR A 1 145 ? -4.485 -3.051 -14.214 1.00 86.19 145 TYR A O 1
ATOM 1095 N N . SER A 1 146 ? -4.083 -0.960 -14.898 1.00 87.38 146 SER A N 1
ATOM 1096 C CA . SER A 1 146 ? -2.756 -0.862 -14.292 1.00 87.38 146 SER A CA 1
ATOM 1097 C C . SER A 1 146 ? -2.836 -0.587 -12.792 1.00 87.38 146 SER A C 1
ATOM 1099 O O . SER A 1 146 ? -3.630 0.239 -12.326 1.00 87.38 146 SER A O 1
ATOM 1101 N N . VAL A 1 147 ? -1.947 -1.230 -12.029 1.00 92.50 147 VAL A N 1
ATOM 1102 C CA . VAL A 1 147 ? -1.788 -0.967 -10.594 1.00 92.50 147 VAL A CA 1
ATOM 1103 C C . VAL A 1 147 ? -1.104 0.369 -10.333 1.00 92.50 147 VAL A C 1
ATOM 1105 O O . VAL A 1 147 ? -0.156 0.750 -11.017 1.00 92.50 147 VAL A O 1
ATOM 1108 N N . SER A 1 148 ? -1.582 1.094 -9.323 1.00 93.88 148 SER A N 1
ATOM 1109 C CA . SER A 1 148 ? -1.053 2.408 -8.957 1.00 93.88 148 SER A CA 1
ATOM 1110 C C . SER A 1 148 ? -0.450 2.398 -7.560 1.00 93.88 148 SER A C 1
ATOM 1112 O O . SER A 1 148 ? -0.905 1.661 -6.694 1.00 93.88 148 SER A O 1
ATOM 1114 N N . VAL A 1 149 ? 0.547 3.257 -7.345 1.00 96.31 149 VAL A N 1
ATOM 1115 C CA . VAL A 1 149 ? 1.054 3.665 -6.020 1.00 96.31 149 VAL A CA 1
ATOM 1116 C C . VAL A 1 149 ? 0.919 5.175 -5.793 1.00 96.31 149 VAL A C 1
ATOM 1118 O O . VAL A 1 149 ? 1.484 5.731 -4.860 1.00 96.31 149 VAL A O 1
ATOM 1121 N N . LYS A 1 150 ? 0.200 5.870 -6.684 1.00 95.19 150 LYS A N 1
ATOM 1122 C CA . LYS A 1 150 ? 0.185 7.341 -6.768 1.00 95.19 150 LYS A CA 1
ATOM 1123 C C . LYS A 1 150 ? -1.147 7.970 -6.357 1.00 95.19 150 LYS A C 1
ATOM 1125 O O . LYS A 1 150 ? -1.266 9.188 -6.376 1.00 95.19 150 LYS A O 1
ATOM 1130 N N . ARG A 1 151 ? -2.155 7.163 -6.017 1.00 94.44 151 ARG A N 1
ATOM 1131 C CA . ARG A 1 151 ? -3.518 7.625 -5.722 1.00 94.44 151 ARG A CA 1
ATOM 1132 C C . ARG A 1 151 ? -3.951 7.142 -4.346 1.00 94.44 151 ARG A C 1
ATOM 1134 O O . ARG A 1 151 ? -3.929 5.941 -4.098 1.00 94.44 151 ARG A O 1
ATOM 1141 N N . VAL A 1 152 ? -4.335 8.073 -3.475 1.00 96.75 152 VAL A N 1
ATOM 1142 C CA . VAL A 1 152 ? -4.965 7.757 -2.183 1.00 96.75 152 VAL A CA 1
ATOM 1143 C C . VAL A 1 152 ? -6.258 6.990 -2.437 1.00 96.75 152 VAL A C 1
ATOM 1145 O O . VAL A 1 152 ? -6.928 7.232 -3.436 1.00 96.75 152 VAL A O 1
ATOM 1148 N N . GLY A 1 153 ? -6.573 6.027 -1.573 1.00 96.44 153 GLY A N 1
ATOM 1149 C CA . GLY A 1 153 ? -7.765 5.192 -1.711 1.00 96.44 153 GLY A CA 1
ATOM 1150 C C . GLY A 1 153 ? -7.640 4.090 -2.764 1.00 96.44 153 GLY A C 1
ATOM 1151 O O . GLY A 1 153 ? -8.437 3.150 -2.734 1.00 96.44 153 GLY A O 1
ATOM 1152 N N . TYR A 1 154 ? -6.621 4.118 -3.636 1.00 97.44 154 TYR A N 1
ATOM 1153 C CA . TYR A 1 154 ? -6.397 3.022 -4.576 1.00 97.44 154 TYR A CA 1
ATOM 1154 C C . TYR A 1 154 ? -6.172 1.725 -3.820 1.00 97.44 154 TYR A C 1
ATOM 1156 O O . TYR A 1 154 ? -5.395 1.686 -2.864 1.00 97.44 154 TYR A O 1
ATOM 1164 N N . ASN A 1 155 ?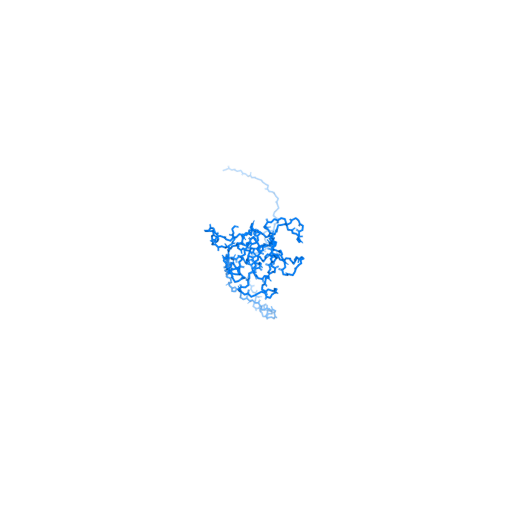 -6.880 0.675 -4.218 1.00 97.31 155 ASN A N 1
ATOM 116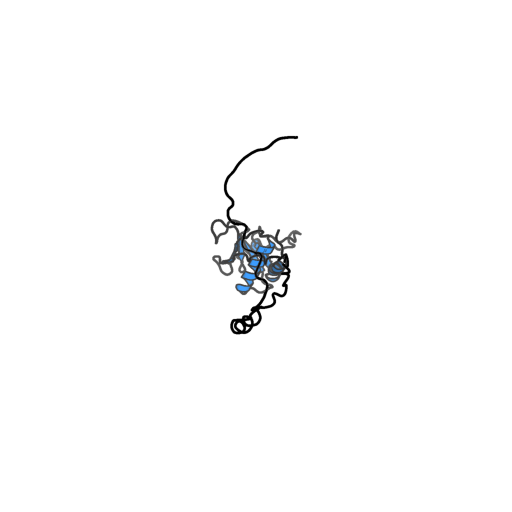5 C CA . ASN A 1 155 ? -6.968 -0.516 -3.397 1.00 97.31 155 ASN A CA 1
ATOM 1166 C C . ASN A 1 155 ? -7.054 -1.808 -4.200 1.00 97.31 155 ASN A C 1
ATOM 1168 O O . ASN A 1 155 ? -7.664 -1.882 -5.269 1.00 97.31 155 ASN A O 1
ATOM 1172 N N . LEU A 1 156 ? -6.453 -2.844 -3.623 1.00 97.69 156 LEU A N 1
ATOM 1173 C CA . LEU A 1 156 ? -6.428 -4.209 -4.133 1.00 97.69 156 LEU A CA 1
ATOM 1174 C C . LEU A 1 156 ? -6.859 -5.169 -3.024 1.00 97.69 156 LEU A C 1
ATOM 1176 O O . LEU A 1 156 ? -6.721 -4.859 -1.838 1.00 97.69 156 LEU A O 1
ATOM 1180 N N . SER A 1 157 ? -7.348 -6.350 -3.405 1.00 97.56 157 SER A N 1
ATOM 1181 C CA . SER A 1 157 ? -7.434 -7.449 -2.445 1.00 97.56 157 SER A CA 1
ATOM 1182 C C . SER A 1 157 ? -6.029 -7.914 -2.056 1.00 97.56 157 SER A C 1
ATOM 1184 O O . SER A 1 157 ? -5.096 -7.838 -2.865 1.00 97.56 157 SER A O 1
ATOM 1186 N N . ILE A 1 158 ? -5.871 -8.432 -0.837 1.00 97.88 158 ILE A N 1
ATOM 1187 C CA . ILE A 1 158 ? -4.592 -8.985 -0.372 1.00 97.88 158 ILE A CA 1
ATOM 1188 C C . ILE A 1 158 ? -4.113 -10.111 -1.296 1.00 97.88 158 ILE A C 1
ATOM 1190 O O . ILE A 1 158 ? -2.929 -10.176 -1.627 1.00 97.88 158 ILE A O 1
ATOM 1194 N N . GLY A 1 159 ? -5.026 -10.966 -1.767 1.00 96.25 159 GLY A N 1
ATOM 1195 C CA . GLY A 1 159 ? -4.715 -12.033 -2.718 1.00 96.25 159 GLY A CA 1
ATOM 1196 C C . GLY A 1 159 ? -4.143 -11.508 -4.038 1.00 96.25 159 GLY A C 1
ATOM 1197 O O . GLY A 1 159 ? -3.117 -12.007 -4.497 1.00 96.25 159 GLY A O 1
ATOM 1198 N N . HIS A 1 160 ? -4.742 -10.456 -4.610 1.00 95.25 160 HIS A N 1
ATOM 1199 C CA . HIS A 1 160 ? -4.235 -9.830 -5.836 1.00 95.25 160 HIS A CA 1
ATOM 1200 C C . HIS A 1 160 ? -2.851 -9.213 -5.601 1.00 95.25 160 HIS A C 1
ATOM 1202 O O . HIS A 1 160 ? -1.922 -9.469 -6.362 1.00 95.25 160 HIS A O 1
ATOM 1208 N N . ALA A 1 161 ? -2.679 -8.472 -4.504 1.00 96.12 161 ALA A N 1
ATOM 1209 C CA . ALA A 1 161 ? -1.405 -7.853 -4.159 1.00 96.12 161 ALA A CA 1
ATOM 1210 C C . ALA A 1 161 ? -0.271 -8.890 -4.012 1.00 96.12 161 ALA A C 1
ATOM 1212 O O . ALA A 1 161 ? 0.827 -8.695 -4.532 1.00 96.12 161 ALA A O 1
ATOM 1213 N N . ARG A 1 162 ? -0.549 -10.033 -3.374 1.00 94.88 162 ARG A N 1
ATOM 1214 C CA . ARG A 1 162 ? 0.416 -11.135 -3.219 1.00 94.88 162 ARG A CA 1
ATOM 1215 C C . ARG A 1 162 ? 0.712 -11.879 -4.520 1.00 94.88 162 ARG A C 1
ATOM 1217 O O . ARG A 1 162 ? 1.805 -12.422 -4.650 1.00 94.88 162 ARG A O 1
ATOM 1224 N N . GLY A 1 163 ? -0.197 -11.862 -5.495 1.00 93.06 163 GLY A N 1
ATOM 1225 C CA . GLY A 1 163 ? 0.054 -12.406 -6.834 1.00 93.06 163 GLY A CA 1
ATOM 1226 C C . GLY A 1 163 ? 1.277 -11.778 -7.514 1.00 93.06 163 GLY A C 1
ATOM 1227 O O . GLY A 1 163 ? 1.992 -12.458 -8.245 1.00 93.06 163 GLY A O 1
ATOM 1228 N N . PHE A 1 164 ? 1.596 -10.517 -7.197 1.00 91.44 164 PHE A N 1
ATOM 1229 C CA . PHE A 1 164 ? 2.782 -9.837 -7.724 1.00 91.44 164 PHE A CA 1
ATOM 1230 C C . PHE A 1 164 ? 4.111 -10.357 -7.167 1.00 91.44 164 PHE A C 1
ATOM 1232 O O . PHE A 1 164 ? 5.156 -10.096 -7.758 1.00 91.44 164 PHE A O 1
ATOM 1239 N N . CYS A 1 165 ? 4.102 -11.101 -6.058 1.00 88.06 165 CYS A N 1
ATOM 1240 C CA . CYS A 1 165 ? 5.333 -11.558 -5.413 1.00 88.06 165 CYS A CA 1
ATOM 1241 C C . CYS A 1 165 ? 6.133 -12.570 -6.228 1.00 88.06 165 CYS A C 1
ATOM 1243 O O . CYS A 1 165 ? 7.339 -12.682 -6.034 1.00 88.06 165 CYS A O 1
ATOM 1245 N N . ASN A 1 166 ? 5.476 -13.275 -7.146 1.00 73.75 166 ASN A N 1
ATOM 1246 C CA . ASN A 1 166 ? 6.105 -14.308 -7.961 1.00 73.75 166 ASN A CA 1
ATOM 1247 C C . ASN A 1 166 ? 6.445 -13.818 -9.374 1.00 73.75 166 ASN A C 1
ATOM 1249 O O . ASN A 1 166 ? 6.969 -14.591 -10.167 1.00 73.75 166 ASN A O 1
ATOM 1253 N N . LEU A 1 167 ? 6.147 -12.555 -9.707 1.00 67.00 167 LEU A N 1
ATOM 1254 C CA . LEU A 1 167 ? 6.291 -12.059 -11.077 1.00 67.00 167 LEU A CA 1
ATOM 1255 C C . LEU A 1 167 ? 7.712 -11.611 -11.444 1.00 67.00 167 LEU A C 1
ATOM 1257 O O . LEU A 1 167 ? 7.940 -11.288 -12.600 1.00 67.00 167 LEU A O 1
ATOM 1261 N N . GLY A 1 168 ? 8.678 -11.602 -10.517 1.00 55.91 168 GLY A N 1
ATOM 1262 C CA . GLY A 1 168 ? 10.088 -11.339 -10.850 1.00 55.91 168 GLY A CA 1
ATOM 1263 C C . GLY A 1 168 ? 10.343 -10.019 -11.596 1.00 55.91 168 GLY A C 1
ATOM 1264 O O . GLY A 1 168 ? 11.298 -9.926 -12.358 1.00 55.91 168 GLY A O 1
ATOM 1265 N N . VAL A 1 169 ? 9.483 -9.008 -11.423 1.00 53.62 169 VAL A N 1
ATOM 1266 C CA . VAL A 1 169 ? 9.529 -7.789 -12.242 1.00 53.62 169 VAL A CA 1
ATOM 1267 C C . VAL A 1 169 ? 10.475 -6.765 -11.617 1.00 53.62 169 VAL A C 1
ATOM 1269 O O . VAL A 1 169 ? 10.085 -5.938 -10.791 1.00 53.62 169 VAL A O 1
ATOM 1272 N N . THR A 1 170 ? 11.750 -6.853 -11.984 1.00 48.50 170 THR A N 1
ATOM 1273 C CA . THR A 1 170 ? 12.705 -5.741 -11.921 1.00 48.50 170 THR A CA 1
ATOM 1274 C C . THR A 1 170 ? 12.512 -4.894 -13.176 1.00 48.50 170 THR A C 1
ATOM 1276 O O . THR A 1 170 ? 12.833 -5.359 -14.267 1.00 48.50 170 THR A O 1
ATOM 1279 N N . TYR A 1 171 ? 11.944 -3.695 -13.028 1.00 44.72 171 TYR A N 1
ATOM 1280 C CA . TYR A 1 171 ? 11.994 -2.657 -14.064 1.00 44.72 171 TYR A CA 1
ATOM 1281 C C . TYR A 1 171 ? 13.249 -1.806 -13.875 1.00 44.72 171 TYR A C 1
ATOM 1283 O O . TYR A 1 171 ? 13.587 -1.525 -12.697 1.00 44.72 171 TYR A O 1
#

Secondary structure (DSSP, 8-state):
----------------SSS--SS--TTTTTSSTTS--------------------PPPPPPPEEE-SSTTEEEEEP-TT--HHHHHHHHHHHHHHTT--TTSEEEEEEEEEE-SSSTT-EEEEEESS--HHHHTT-B-TTGGG--S--SSSTTBEEEHHHHHHGGGS----

pLDDT: mean 77.16, std 23.58, range [29.67, 98.69]

Organism: NCBI:txid254406

Foldseek 3Di:
DDDDDDDDDDDDDPPDDDDDPDDDPPVVVVPPPPDDDDDDDPDDDPPPPDPPPDPPDDDQWDKAADPDQQKIKTWDDAQDDLLSLLQNSLVVSVVSVADQQQKKWFQAAWDQDPRDHPTTITMMGSDDDPVLCVQADEQCVVHHNDGGRHGRNYMDGSNVSNVSSPVSDRD

Sequence (171 aa):
MFWLGVFGWTAARLGAYAEAFKGDWFEMALKQIIAGAVFSVAAGAVVAQGFGIGFGAVARLQVNPLPGKGNFEVIEGPSTGPQRFWCEAGNYAVRLGAGATDRMYILYPLGKARSQKNRYGVGFTINPTKEVLAQANRPGDGGNYSVSVKRVGYNLSIGHARGFCNLGVTY